Protein AF-A0A2V7X6U5-F1 (afdb_monomer_lite)

Structure (mmCIF, N/CA/C/O backbone):
data_AF-A0A2V7X6U5-F1
#
_entry.id   AF-A0A2V7X6U5-F1
#
loop_
_atom_site.group_PDB
_atom_site.id
_atom_site.type_symbol
_atom_site.label_atom_id
_atom_site.label_alt_id
_atom_site.label_comp_id
_atom_site.label_asym_id
_atom_site.label_entity_id
_atom_site.label_seq_id
_atom_site.pdbx_PDB_ins_code
_atom_site.Cartn_x
_atom_site.Cartn_y
_atom_site.Cartn_z
_atom_site.occupancy
_atom_site.B_iso_or_equiv
_atom_site.auth_seq_id
_atom_site.auth_comp_id
_atom_site.auth_asym_id
_atom_site.auth_atom_id
_atom_site.pdbx_PDB_model_num
ATOM 1 N N . LEU A 1 1 ? 4.989 -0.731 -11.758 1.00 63.59 1 LEU A N 1
ATOM 2 C CA . LEU A 1 1 ? 4.921 0.034 -10.491 1.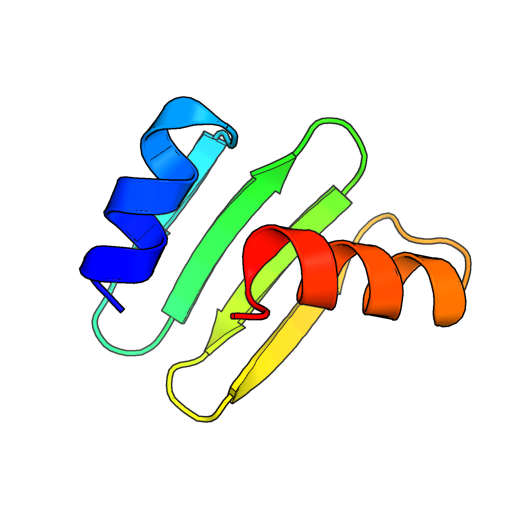00 63.59 1 LEU A CA 1
ATOM 3 C C . LEU A 1 1 ? 4.848 1.548 -10.704 1.00 63.5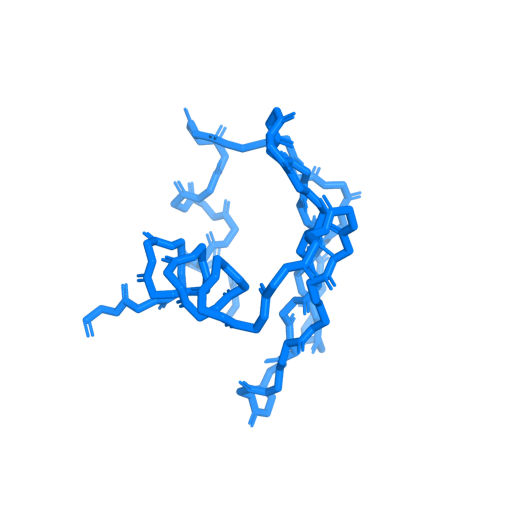9 1 LEU A C 1
ATOM 5 O O . LEU A 1 1 ? 4.122 2.179 -9.951 1.00 63.59 1 LEU A O 1
ATOM 9 N N . GLY A 1 2 ? 5.494 2.125 -11.731 1.00 66.06 2 GLY A N 1
ATOM 10 C CA . GLY A 1 2 ? 5.376 3.565 -12.040 1.00 66.06 2 GLY A CA 1
ATOM 11 C C . GLY A 1 2 ? 3.930 4.065 -12.165 1.00 66.06 2 GLY A C 1
ATOM 12 O O . GLY A 1 2 ? 3.550 4.992 -11.466 1.00 66.06 2 GLY A O 1
ATOM 13 N N . ALA A 1 3 ? 3.080 3.351 -12.911 1.00 77.00 3 ALA A N 1
ATOM 14 C CA . ALA A 1 3 ? 1.660 3.703 -13.044 1.00 77.00 3 ALA A CA 1
ATOM 15 C C . ALA A 1 3 ? 0.865 3.665 -11.719 1.00 77.00 3 ALA A C 1
ATOM 17 O O . ALA A 1 3 ? -0.109 4.396 -11.562 1.00 77.00 3 ALA A O 1
ATOM 18 N N . LEU A 1 4 ? 1.264 2.825 -10.751 1.00 77.56 4 LEU A N 1
ATOM 19 C CA . LEU A 1 4 ? 0.640 2.800 -9.421 1.00 77.56 4 LEU A CA 1
ATOM 20 C C . LEU A 1 4 ? 1.043 4.047 -8.627 1.00 77.56 4 LEU A C 1
ATOM 22 O O . LEU A 1 4 ? 0.193 4.689 -8.025 1.00 77.56 4 LEU A O 1
ATOM 26 N N . ALA A 1 5 ? 2.326 4.410 -8.665 1.00 76.62 5 ALA A N 1
ATOM 27 C CA . ALA A 1 5 ? 2.830 5.616 -8.020 1.00 76.62 5 ALA A CA 1
ATOM 28 C C . ALA A 1 5 ? 2.201 6.895 -8.591 1.00 76.62 5 ALA A C 1
ATOM 30 O O . ALA A 1 5 ? 1.800 7.762 -7.821 1.00 76.62 5 ALA A O 1
ATOM 31 N N . GLU A 1 6 ? 2.056 6.992 -9.915 1.00 79.56 6 GLU A N 1
ATOM 32 C CA . GLU A 1 6 ? 1.403 8.139 -10.559 1.00 79.56 6 GLU A CA 1
ATOM 33 C C . GLU A 1 6 ? -0.073 8.260 -10.166 1.00 79.56 6 GLU A C 1
ATOM 35 O O . GLU A 1 6 ? -0.527 9.347 -9.816 1.00 79.56 6 GLU A O 1
ATOM 40 N N . ARG A 1 7 ? -0.812 7.142 -10.129 1.00 80.62 7 ARG A N 1
ATOM 41 C CA . ARG A 1 7 ? -2.202 7.123 -9.636 1.00 80.62 7 ARG A CA 1
ATOM 42 C C . ARG A 1 7 ? -2.305 7.550 -8.173 1.00 80.62 7 ARG A C 1
ATOM 44 O O . ARG A 1 7 ? -3.257 8.225 -7.795 1.00 80.62 7 ARG A O 1
ATOM 51 N N . LEU A 1 8 ? -1.340 7.143 -7.351 1.00 79.38 8 LEU A N 1
ATOM 52 C CA . LEU A 1 8 ? -1.311 7.461 -5.926 1.00 79.38 8 LEU A CA 1
ATOM 53 C C . LEU A 1 8 ? -0.902 8.906 -5.648 1.00 79.38 8 LEU A C 1
ATOM 55 O O . LEU A 1 8 ? -1.366 9.455 -4.658 1.00 79.38 8 LEU A O 1
ATOM 59 N N . GLY A 1 9 ? -0.104 9.540 -6.511 1.00 68.75 9 GLY A N 1
ATOM 60 C CA . GLY A 1 9 ? 0.385 10.907 -6.305 1.00 68.75 9 GLY A CA 1
ATOM 61 C C . GLY A 1 9 ? -0.717 11.959 -6.115 1.00 68.75 9 GLY A C 1
ATOM 62 O O . GLY A 1 9 ? -0.469 12.988 -5.496 1.00 68.75 9 GLY A O 1
ATOM 63 N N . ALA A 1 10 ? -1.941 11.691 -6.584 1.00 70.38 10 ALA A N 1
ATOM 64 C CA . ALA A 1 10 ? -3.095 12.571 -6.390 1.00 70.38 10 ALA A CA 1
ATOM 65 C C . ALA A 1 10 ? -3.913 12.281 -5.114 1.00 70.38 10 ALA A C 1
ATOM 67 O O . ALA A 1 10 ? -4.737 13.101 -4.719 1.00 70.38 10 ALA A O 1
ATOM 68 N N . SER A 1 11 ? -3.756 11.112 -4.484 1.00 74.31 11 SER A N 1
ATOM 69 C CA . SER A 1 11 ? -4.641 10.645 -3.396 1.00 74.31 11 SER A CA 1
ATOM 70 C C . SER A 1 11 ? -3.907 10.130 -2.155 1.00 74.31 11 SER A C 1
ATOM 72 O O . SER A 1 11 ? -4.548 9.842 -1.145 1.00 74.31 11 SER A O 1
ATOM 74 N N . ALA A 1 12 ? -2.584 10.000 -2.211 1.00 81.75 12 ALA A N 1
ATOM 75 C CA . ALA A 1 12 ? -1.753 9.494 -1.132 1.00 81.75 12 ALA A CA 1
ATOM 76 C C . ALA A 1 12 ? -0.368 10.150 -1.147 1.00 81.75 12 ALA A C 1
ATOM 78 O O . ALA A 1 12 ? 0.173 10.493 -2.198 1.00 81.75 12 ALA A O 1
ATOM 79 N N . GLU A 1 13 ? 0.242 10.267 0.029 1.00 88.19 13 GLU A N 1
ATOM 80 C CA . GLU A 1 13 ? 1.611 10.754 0.145 1.00 88.19 13 GLU A CA 1
ATOM 81 C C . GLU A 1 13 ? 2.578 9.614 -0.189 1.00 88.19 13 GLU A C 1
ATOM 83 O O . GLU A 1 13 ? 2.827 8.709 0.614 1.00 88.19 13 GLU A O 1
ATOM 88 N N . VAL A 1 14 ? 3.120 9.634 -1.403 1.00 89.19 14 VAL A N 1
ATOM 89 C CA . VAL A 1 14 ? 4.091 8.639 -1.857 1.00 89.19 14 VAL A CA 1
ATOM 90 C C . VAL A 1 14 ? 5.452 8.926 -1.217 1.00 89.19 14 VAL A C 1
ATOM 92 O O . VAL A 1 14 ? 6.101 9.922 -1.520 1.00 89.19 14 VAL A O 1
ATOM 95 N N . ARG A 1 15 ? 5.896 8.037 -0.321 1.00 88.81 15 ARG A N 1
ATOM 96 C CA . ARG A 1 15 ? 7.158 8.173 0.430 1.00 88.81 15 ARG A CA 1
ATOM 97 C C . ARG A 1 15 ? 8.348 7.555 -0.299 1.00 88.81 15 ARG A C 1
ATOM 99 O O . ARG A 1 15 ? 9.466 8.027 -0.140 1.00 88.81 15 ARG A O 1
ATOM 106 N N . ALA A 1 16 ? 8.132 6.466 -1.039 1.00 86.31 16 ALA A N 1
ATOM 107 C CA . ALA A 1 16 ? 9.196 5.781 -1.770 1.00 86.31 16 ALA A CA 1
ATOM 108 C C . ALA A 1 16 ? 8.635 5.019 -2.972 1.00 86.31 16 ALA A C 1
ATOM 110 O O . ALA A 1 16 ? 7.632 4.321 -2.851 1.00 86.31 16 ALA A O 1
ATOM 111 N N . VAL A 1 17 ? 9.308 5.101 -4.117 1.00 88.88 17 VAL A N 1
ATOM 112 C CA . VAL A 1 17 ? 8.969 4.352 -5.335 1.00 88.88 17 VAL A CA 1
ATOM 113 C C . VAL A 1 17 ? 10.254 3.833 -5.943 1.00 88.88 17 VAL A C 1
ATOM 115 O O . VAL A 1 17 ? 11.176 4.603 -6.195 1.00 88.88 17 VAL A O 1
ATOM 118 N N . ASN A 1 18 ? 10.309 2.532 -6.194 1.00 87.75 18 ASN A N 1
ATOM 119 C CA . ASN A 1 18 ? 11.360 1.913 -6.985 1.00 87.75 18 ASN A CA 1
ATOM 120 C C . ASN A 1 18 ? 10.789 0.734 -7.794 1.00 87.75 18 ASN A C 1
ATOM 122 O O . ASN A 1 18 ? 9.579 0.493 -7.829 1.00 87.75 18 ASN A O 1
ATOM 126 N N . GLU A 1 19 ? 11.660 0.001 -8.481 1.00 85.62 19 GLU A N 1
ATOM 127 C CA . GLU A 1 19 ? 11.273 -1.145 -9.309 1.00 85.62 19 GLU A CA 1
ATOM 128 C C . GLU A 1 19 ? 1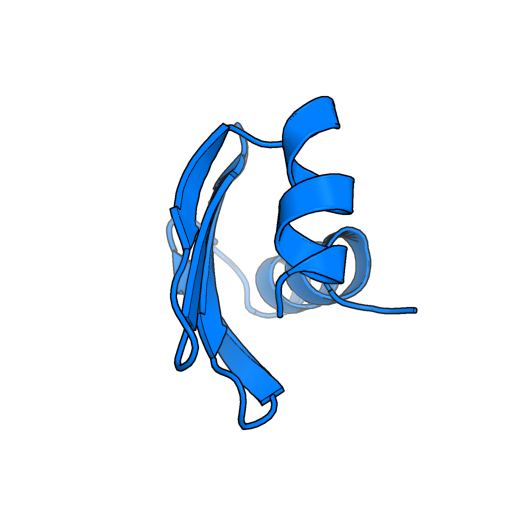0.785 -2.368 -8.512 1.00 85.62 19 GLU A C 1
ATOM 130 O O . GLU A 1 19 ? 10.167 -3.269 -9.080 1.00 85.62 19 GLU A O 1
ATOM 135 N N . HIS A 1 20 ? 11.033 -2.405 -7.202 1.00 87.31 20 HIS A N 1
ATOM 136 C CA . HIS A 1 20 ? 10.693 -3.523 -6.324 1.00 87.31 20 HIS A CA 1
ATOM 137 C C . HIS A 1 20 ? 9.475 -3.238 -5.442 1.00 87.31 20 HIS A C 1
ATOM 139 O O . HIS A 1 20 ? 8.732 -4.166 -5.120 1.00 87.31 20 HIS A O 1
ATOM 145 N N . LEU A 1 21 ? 9.266 -1.982 -5.043 1.00 90.31 21 LEU A N 1
ATOM 146 C CA . LEU A 1 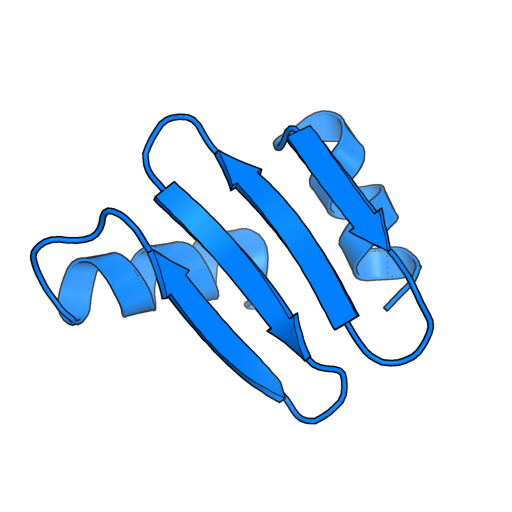21 ? 8.220 -1.572 -4.119 1.00 90.31 21 LEU A CA 1
ATOM 147 C C . LEU A 1 21 ? 7.757 -0.127 -4.329 1.00 90.31 21 LEU A C 1
ATOM 149 O O . LEU A 1 21 ? 8.487 0.739 -4.812 1.00 90.31 21 LEU A O 1
ATOM 153 N N . VAL A 1 22 ? 6.535 0.131 -3.880 1.00 90.69 22 VAL A N 1
ATOM 154 C CA . VAL A 1 22 ? 5.935 1.455 -3.731 1.00 90.69 22 VAL A CA 1
ATOM 155 C C . VAL A 1 22 ? 5.439 1.577 -2.297 1.00 90.69 22 VAL A C 1
ATOM 157 O O . VAL A 1 22 ? 4.616 0.783 -1.846 1.00 90.69 22 VAL A O 1
ATOM 160 N N . ARG A 1 23 ? 5.950 2.564 -1.568 1.00 91.50 23 ARG A N 1
ATOM 161 C CA . ARG A 1 23 ? 5.511 2.928 -0.225 1.00 91.50 23 ARG A CA 1
ATOM 162 C C . ARG A 1 23 ? 4.774 4.253 -0.279 1.00 91.50 23 ARG A C 1
ATOM 164 O O . ARG A 1 23 ? 5.315 5.254 -0.750 1.00 91.50 23 ARG A O 1
ATOM 171 N N . PHE A 1 24 ? 3.586 4.267 0.298 1.00 91.31 24 PHE A N 1
ATOM 172 C CA . PHE A 1 24 ? 2.767 5.458 0.422 1.00 91.31 24 PHE A CA 1
ATOM 173 C C . PHE A 1 24 ? 2.021 5.465 1.751 1.00 91.31 24 PHE A C 1
ATOM 175 O O . PHE A 1 24 ? 1.770 4.424 2.361 1.00 91.31 24 PHE A O 1
ATOM 182 N N . VAL A 1 25 ? 1.692 6.665 2.206 1.00 89.62 25 VAL A N 1
ATOM 183 C CA . VAL A 1 25 ? 0.951 6.901 3.437 1.00 89.62 25 VAL A CA 1
ATOM 184 C C . VAL A 1 25 ? -0.377 7.539 3.070 1.00 89.62 25 VAL A C 1
ATOM 186 O O . VAL A 1 25 ? -0.443 8.460 2.256 1.00 89.62 25 VAL A O 1
ATOM 189 N N . VAL A 1 26 ? -1.440 7.022 3.672 1.00 87.94 26 VAL A N 1
ATOM 190 C CA . VAL A 1 26 ? -2.778 7.605 3.640 1.00 87.94 26 VAL A CA 1
ATOM 191 C C . VAL A 1 26 ? -3.169 7.991 5.067 1.00 87.94 26 VAL A C 1
ATOM 193 O O . VAL A 1 26 ? -2.603 7.443 6.014 1.00 87.94 26 VAL A O 1
ATOM 196 N N . PRO A 1 27 ? -4.133 8.907 5.263 1.00 86.00 27 PRO A N 1
ATOM 197 C CA . PRO A 1 27 ? -4.523 9.351 6.605 1.00 86.00 27 PRO A CA 1
ATOM 198 C C . PRO A 1 27 ? -4.899 8.197 7.547 1.00 86.00 27 PRO A C 1
ATOM 200 O O . PRO A 1 27 ? -4.721 8.285 8.756 1.00 86.00 27 PRO A O 1
ATOM 203 N N . GLU A 1 28 ? -5.406 7.107 6.972 1.00 84.00 28 GLU A N 1
ATOM 204 C CA . GLU A 1 28 ? -5.910 5.937 7.684 1.00 84.00 28 GLU A CA 1
ATOM 205 C C . GLU A 1 28 ? -4.835 4.858 7.938 1.00 84.00 28 GLU A C 1
ATOM 207 O O . GLU A 1 28 ? -5.011 4.042 8.837 1.00 84.00 28 GLU A O 1
ATOM 212 N N . ALA A 1 29 ? -3.747 4.804 7.152 1.00 90.00 29 ALA A N 1
ATOM 213 C CA . ALA A 1 29 ? -2.791 3.688 7.158 1.00 90.00 29 ALA A CA 1
ATOM 214 C C . ALA A 1 29 ? -1.493 3.973 6.372 1.00 90.00 29 ALA A C 1
ATOM 216 O O . ALA A 1 29 ? -1.442 4.831 5.496 1.00 90.00 29 ALA A O 1
ATOM 217 N N . GLU A 1 30 ? -0.448 3.177 6.609 1.00 91.12 30 GLU A N 1
ATOM 218 C CA . GLU A 1 30 ? 0.738 3.125 5.733 1.00 91.12 30 GLU A CA 1
ATOM 219 C C . GLU A 1 30 ? 0.710 1.833 4.911 1.00 91.12 30 GLU A C 1
ATOM 221 O O . GLU A 1 30 ? 0.522 0.748 5.466 1.00 91.12 30 GLU A O 1
ATOM 226 N N . LEU A 1 31 ? 0.924 1.940 3.598 1.00 92.12 31 LEU A N 1
ATOM 227 C CA . LEU A 1 31 ? 0.950 0.806 2.681 1.00 92.12 31 LEU A CA 1
ATOM 228 C C . LEU A 1 31 ? 2.309 0.695 1.988 1.00 92.12 31 LEU A C 1
ATOM 230 O O . LEU A 1 31 ? 2.870 1.668 1.482 1.00 92.12 31 LEU A O 1
ATOM 234 N N . VAL A 1 32 ? 2.822 -0.529 1.931 1.00 92.69 32 VAL A N 1
ATOM 235 C CA . VAL A 1 32 ? 4.005 -0.900 1.154 1.00 92.69 32 VAL A CA 1
ATOM 236 C C . VAL A 1 32 ? 3.596 -2.006 0.203 1.00 92.69 32 VAL A C 1
ATOM 238 O O . VAL A 1 32 ? 3.275 -3.102 0.647 1.00 92.69 32 VAL A O 1
ATOM 241 N N . VAL A 1 33 ? 3.603 -1.727 -1.092 1.00 90.75 33 VAL A N 1
ATOM 242 C CA . VAL A 1 33 ? 3.215 -2.668 -2.143 1.00 90.75 33 VAL A CA 1
ATOM 243 C C . VAL A 1 33 ? 4.465 -3.119 -2.870 1.00 90.75 33 VAL A C 1
ATOM 245 O O . VAL A 1 33 ? 5.247 -2.290 -3.325 1.00 90.75 33 VAL A O 1
ATOM 248 N N . PHE A 1 34 ? 4.655 -4.425 -2.986 1.00 90.69 34 PHE A N 1
ATOM 249 C CA . PHE A 1 34 ? 5.781 -5.036 -3.675 1.00 90.69 34 PHE A CA 1
ATOM 250 C C . PHE A 1 34 ? 5.386 -5.423 -5.100 1.00 90.69 34 PHE A C 1
ATOM 252 O O . PHE A 1 34 ? 4.219 -5.671 -5.406 1.00 90.69 34 PHE A O 1
ATOM 259 N N . ARG A 1 35 ? 6.373 -5.497 -5.995 1.00 86.50 35 ARG A N 1
ATOM 260 C CA . ARG A 1 35 ? 6.168 -5.869 -7.403 1.00 86.50 35 ARG A CA 1
ATOM 261 C C . ARG A 1 35 ? 5.561 -7.265 -7.578 1.00 86.50 35 ARG A C 1
ATOM 263 O O . ARG A 1 35 ? 4.887 -7.507 -8.571 1.00 86.50 35 ARG A O 1
ATOM 270 N N . ASP A 1 36 ? 5.806 -8.162 -6.631 1.00 86.75 36 ASP A N 1
ATOM 271 C CA . ASP A 1 36 ? 5.293 -9.536 -6.627 1.00 86.75 36 ASP A CA 1
ATOM 272 C C . ASP A 1 36 ? 3.822 -9.650 -6.180 1.00 86.75 36 ASP A C 1
ATOM 274 O O . ASP A 1 36 ? 3.291 -10.753 -6.085 1.00 86.75 36 ASP A O 1
ATOM 278 N N . GLY A 1 37 ? 3.159 -8.521 -5.908 1.00 83.12 37 GLY A N 1
ATOM 279 C CA . GLY A 1 37 ? 1.758 -8.462 -5.499 1.00 83.12 37 GLY A CA 1
ATOM 280 C C . GLY A 1 37 ? 1.549 -8.505 -3.987 1.00 83.12 37 GLY A C 1
ATOM 281 O O . GLY A 1 37 ? 0.438 -8.239 -3.523 1.00 83.12 37 GLY A O 1
ATOM 282 N N . ARG A 1 38 ? 2.592 -8.765 -3.190 1.00 89.19 38 ARG A N 1
ATOM 283 C CA . ARG A 1 38 ? 2.490 -8.678 -1.730 1.00 89.19 38 ARG A CA 1
ATOM 284 C C . ARG A 1 38 ? 2.321 -7.229 -1.296 1.00 89.19 38 ARG A C 1
ATOM 286 O O . ARG A 1 38 ? 2.847 -6.306 -1.917 1.00 89.19 38 ARG A O 1
ATOM 293 N N . ALA A 1 39 ? 1.636 -7.031 -0.177 1.00 89.75 39 ALA A N 1
ATOM 294 C CA . ALA A 1 39 ? 1.602 -5.740 0.483 1.00 89.75 39 ALA A CA 1
ATOM 295 C C . ALA A 1 39 ? 1.670 -5.862 1.998 1.00 89.75 39 ALA A C 1
ATOM 297 O O . ALA A 1 39 ? 1.150 -6.802 2.595 1.00 89.75 39 ALA A O 1
ATOM 298 N N . ILE A 1 40 ? 2.305 -4.868 2.605 1.00 91.56 40 ILE A N 1
ATOM 299 C CA . ILE A 1 40 ? 2.310 -4.640 4.042 1.00 91.56 40 ILE A CA 1
ATOM 300 C C . ILE A 1 40 ? 1.412 -3.437 4.296 1.00 91.56 40 ILE A C 1
ATOM 302 O O . ILE A 1 40 ? 1.654 -2.363 3.748 1.00 91.56 40 ILE A O 1
ATOM 306 N N . VAL A 1 41 ? 0.400 -3.616 5.141 1.00 91.56 41 VAL A N 1
ATOM 307 C CA . VAL A 1 41 ? -0.476 -2.539 5.609 1.00 91.56 41 VAL A CA 1
ATOM 308 C C . VAL A 1 41 ? -0.225 -2.352 7.099 1.00 91.56 41 VAL A C 1
ATOM 310 O O . VAL A 1 41 ? -0.285 -3.313 7.864 1.00 91.56 41 VAL A O 1
ATOM 313 N N . LYS A 1 42 ? 0.092 -1.127 7.509 1.00 89.94 42 LYS A N 1
ATOM 314 C CA . LYS A 1 42 ? 0.358 -0.749 8.902 1.00 89.94 42 LYS A CA 1
ATOM 315 C C . LYS A 1 42 ? -0.704 0.229 9.399 1.00 89.94 42 LYS A C 1
ATOM 317 O O . LYS A 1 42 ? -1.345 0.897 8.594 1.00 89.94 42 LYS A O 1
ATOM 322 N N . ASN A 1 43 ? -0.836 0.344 10.724 1.00 90.25 43 ASN A N 1
ATOM 323 C CA . ASN A 1 43 ? -1.855 1.155 11.414 1.00 90.25 43 ASN A CA 1
ATOM 324 C C . ASN A 1 43 ? -3.310 0.718 11.176 1.00 90.25 43 ASN A C 1
ATOM 326 O O . ASN A 1 43 ? -4.241 1.491 11.363 1.00 90.25 43 ASN A O 1
ATOM 330 N N . VAL A 1 44 ? -3.510 -0.552 10.838 1.00 90.06 44 VAL A N 1
ATOM 331 C CA . VAL A 1 44 ? -4.824 -1.192 10.716 1.00 90.06 44 VAL A CA 1
ATOM 332 C C . VAL A 1 44 ? -5.075 -2.091 11.919 1.00 90.06 44 VAL A C 1
ATOM 334 O O . VAL A 1 44 ? -4.174 -2.804 12.359 1.00 90.06 44 VAL A O 1
ATOM 337 N N . ARG A 1 45 ? -6.299 -2.052 12.453 1.00 85.56 45 ARG A N 1
ATOM 338 C CA . ARG A 1 45 ? -6.701 -2.882 13.604 1.00 85.56 45 ARG A CA 1
ATOM 339 C C . ARG A 1 45 ? -7.232 -4.248 13.189 1.00 85.56 45 ARG A C 1
ATOM 341 O O . ARG A 1 45 ? -7.052 -5.214 13.919 1.00 85.56 45 ARG A O 1
ATOM 348 N N . ASP A 1 46 ? -7.805 -4.326 11.990 1.00 87.81 46 ASP A N 1
ATOM 349 C CA . ASP A 1 46 ? -8.467 -5.520 11.483 1.00 87.81 46 ASP A CA 1
ATOM 350 C C . ASP A 1 46 ? -7.976 -5.878 10.080 1.00 87.81 46 ASP A C 1
ATOM 352 O O . ASP A 1 46 ? -7.740 -5.020 9.222 1.00 87.81 46 ASP A O 1
ATOM 356 N N . THR A 1 47 ? -7.896 -7.177 9.806 1.00 86.88 47 THR A N 1
ATOM 357 C CA . THR A 1 47 ? -7.519 -7.710 8.488 1.00 86.88 47 THR A CA 1
ATOM 358 C C . THR A 1 47 ? -8.521 -7.337 7.395 1.00 86.88 47 THR A C 1
ATOM 360 O O . THR A 1 47 ? -8.129 -7.166 6.240 1.00 86.88 47 THR A O 1
ATOM 363 N N . ALA A 1 48 ? -9.798 -7.153 7.745 1.00 89.19 48 ALA A N 1
ATOM 364 C CA . ALA A 1 48 ? -10.820 -6.656 6.827 1.00 89.19 48 ALA A CA 1
ATOM 365 C C . ALA A 1 48 ? -10.505 -5.229 6.346 1.00 89.19 48 ALA A C 1
ATOM 367 O O . ALA A 1 48 ? -10.536 -4.965 5.146 1.00 89.19 48 ALA A O 1
ATOM 368 N N . GLN A 1 49 ? -10.116 -4.334 7.260 1.00 89.06 49 GLN A N 1
ATOM 369 C CA . GLN A 1 49 ? -9.730 -2.961 6.927 1.00 89.06 49 GLN A CA 1
ATOM 370 C C . GLN A 1 49 ? -8.478 -2.937 6.040 1.00 89.06 49 GLN A C 1
ATOM 372 O O . GLN A 1 49 ? -8.443 -2.223 5.039 1.00 89.06 49 GLN A O 1
ATOM 377 N N . ALA A 1 50 ? -7.488 -3.782 6.349 1.00 89.06 50 ALA A N 1
ATOM 378 C CA . ALA A 1 50 ? -6.290 -3.934 5.528 1.00 89.06 50 ALA A CA 1
ATOM 379 C C . ALA A 1 50 ? -6.619 -4.369 4.089 1.00 89.06 50 ALA A C 1
ATOM 381 O O . ALA A 1 50 ? -6.106 -3.789 3.132 1.00 89.06 50 ALA A O 1
ATOM 382 N N . ARG A 1 51 ? -7.514 -5.356 3.932 1.00 88.81 51 ARG A N 1
ATOM 383 C CA . ARG A 1 51 ? -7.989 -5.820 2.620 1.00 88.81 51 ARG A CA 1
ATOM 384 C C . ARG A 1 51 ? -8.711 -4.723 1.846 1.00 88.81 51 ARG A C 1
ATOM 386 O O . ARG A 1 51 ? -8.428 -4.553 0.664 1.00 88.81 51 ARG A O 1
ATOM 393 N N . SER A 1 52 ? -9.597 -3.974 2.498 1.00 89.56 52 SER A N 1
ATOM 394 C CA . SER A 1 52 ? -10.328 -2.874 1.863 1.00 89.56 52 SER A CA 1
ATOM 395 C C . SER A 1 52 ? -9.394 -1.764 1.385 1.00 89.56 52 SER A C 1
ATOM 397 O O . SER A 1 52 ? -9.542 -1.288 0.265 1.00 89.56 52 SER A O 1
ATOM 399 N N . LEU A 1 53 ? -8.398 -1.381 2.191 1.00 88.69 53 LEU A N 1
ATOM 400 C CA . LEU A 1 53 ? -7.399 -0.382 1.800 1.00 88.69 53 LEU A CA 1
ATOM 401 C C . LEU A 1 53 ? -6.548 -0.873 0.626 1.00 88.69 53 LEU A C 1
ATOM 403 O O . LEU A 1 53 ? -6.360 -0.146 -0.347 1.00 88.69 53 LEU A O 1
ATOM 407 N N . TYR A 1 54 ? -6.079 -2.121 0.678 1.00 88.38 54 TYR A N 1
ATOM 408 C CA .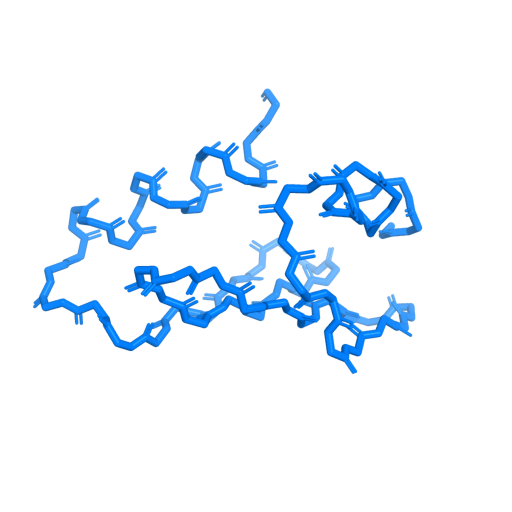 TYR A 1 54 ? -5.346 -2.710 -0.438 1.00 88.38 54 TYR A CA 1
ATOM 409 C C . TYR A 1 54 ? -6.193 -2.725 -1.719 1.00 88.38 54 TYR A C 1
ATOM 411 O O . TYR A 1 54 ? -5.727 -2.273 -2.759 1.00 88.38 54 TYR A O 1
ATOM 419 N N . ALA A 1 55 ? -7.455 -3.152 -1.652 1.00 88.06 55 ALA A N 1
ATOM 420 C CA . ALA A 1 55 ? -8.353 -3.144 -2.806 1.00 88.06 55 ALA A CA 1
ATOM 421 C C . ALA A 1 55 ? -8.623 -1.723 -3.334 1.00 88.06 55 ALA A C 1
ATOM 423 O O . ALA A 1 55 ? -8.608 -1.513 -4.539 1.00 88.06 55 ALA A O 1
ATOM 424 N N . LYS A 1 56 ? -8.804 -0.738 -2.447 1.00 86.19 56 LYS A N 1
ATOM 425 C CA . LYS A 1 56 ? -9.065 0.664 -2.810 1.00 86.19 56 LYS A CA 1
ATOM 426 C C . LYS A 1 56 ? -7.902 1.310 -3.568 1.00 86.19 56 LYS A C 1
ATOM 428 O O . LYS A 1 56 ? -8.133 2.076 -4.497 1.00 86.19 56 LYS A O 1
ATOM 433 N N . TYR A 1 57 ? -6.667 1.043 -3.143 1.00 84.06 57 TYR A N 1
ATOM 434 C CA . TYR A 1 57 ? -5.480 1.730 -3.665 1.00 84.06 57 TYR A CA 1
ATOM 435 C C . TYR A 1 57 ? -4.682 0.908 -4.684 1.00 84.06 57 TYR A C 1
ATOM 437 O O . TYR A 1 57 ? -4.011 1.483 -5.538 1.00 84.06 57 TYR A O 1
ATOM 445 N N . VAL A 1 58 ? -4.734 -0.422 -4.595 1.00 82.88 58 VAL A N 1
ATOM 446 C CA . VAL A 1 58 ? -3.967 -1.353 -5.441 1.00 82.88 58 VAL A CA 1
ATOM 447 C C . VAL A 1 58 ? -4.874 -2.136 -6.385 1.00 82.88 58 VAL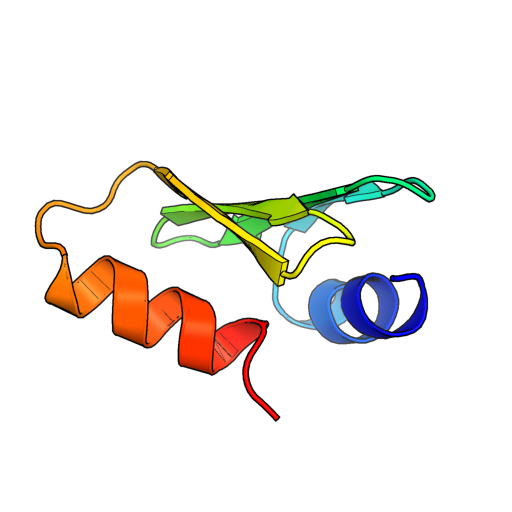 A C 1
ATOM 449 O O . VAL A 1 58 ? -4.468 -2.411 -7.512 1.00 82.88 58 VAL A O 1
ATOM 452 N N . GLY A 1 59 ? -6.089 -2.474 -5.946 1.00 75.62 59 GLY A N 1
ATOM 453 C CA . GLY A 1 59 ? -7.074 -3.162 -6.775 1.00 75.62 59 GLY A CA 1
ATOM 454 C C . GLY A 1 59 ? -7.456 -2.338 -8.007 1.00 75.62 59 GLY A C 1
ATOM 455 O O . GLY A 1 59 ? -7.672 -1.126 -7.931 1.00 75.62 59 GLY A O 1
ATOM 456 N N . VAL A 1 60 ? -7.495 -3.016 -9.151 1.00 53.72 60 VAL A N 1
ATOM 457 C CA . VAL A 1 60 ? -8.107 -2.582 -10.414 1.00 53.72 60 VAL A CA 1
ATOM 458 C C . VAL A 1 60 ? -9.182 -3.599 -10.741 1.00 53.72 60 VAL A C 1
ATOM 460 O O . VAL A 1 60 ? -8.888 -4.802 -10.550 1.00 53.72 60 VAL A O 1
#

Secondary structure (DSSP, 8-state):
-HHHHHHHTTTSEEEEE-SSEEEEEETTEEEEEETTS-EEEES-SSHHHHHHHHHHHT--

Radius of gyration: 10.46 Å; chains: 1; bounding box: 22×22×27 Å

Foldseek 3Di:
DVVLVVQCVVQWAFPDDDPFWTWTDHPQWTWIAGPVGDMDTPNDPDPVVVVVVCCVRVND

pLDDT: mean 84.98, std 7.74, range [53.72, 92.69]

Sequence (60 aa):
LGALAERLGASAEVRAVNEHLVRFVVPEAELVVFRDGRAIVKNVRDTAQARSLYAKYVGV